Protein AF-A0A2V5LQV5-F1 (afdb_monomer_lite)

Sequence (119 aa):
MSFSQESPISAVEMMRFGRPSWLPPFGYGNGLDALFWACIAELPHSAIDGILNELREQDIPGWAAPVKTAAKARRDSTGTCADTAPYRLWVATLRFNDAENVLITVLNNSPKPRQGPTP

Foldseek 3Di:
DDDPPPPPQDLVVLVVVPADPPPDPPKDKLPDHANDKDWQDKDFPVLVVVLRVLCVVVVKIKIKDFDPPDPPPPCDPVNDPPSGGIIIMMTHPVCNVVSVVSVVVSVVPPDDPPPPDDD

pLDDT: mean 76.75, std 18.86, range [42.97, 96.88]

Organism: NCBI:txid670078

Radius of gyration: 18.75 Å; chains: 1; bounding box: 76×32×34 Å

Structure (mmCIF, N/CA/C/O backbone):
data_AF-A0A2V5LQV5-F1
#
_entry.id   AF-A0A2V5LQV5-F1
#
loop_
_atom_site.group_PDB
_atom_site.id
_atom_site.type_symbol
_atom_site.label_atom_id
_atom_site.label_alt_id
_atom_site.label_comp_id
_atom_site.label_asym_id
_atom_site.label_entity_id
_atom_site.label_seq_id
_atom_site.pdbx_PDB_ins_code
_atom_site.Cartn_x
_atom_site.Cartn_y
_atom_site.Cartn_z
_atom_site.occupancy
_atom_site.B_iso_or_equiv
_atom_site.auth_seq_id
_atom_site.auth_comp_id
_atom_site.auth_asym_id
_atom_site.auth_atom_id
_atom_site.pdbx_PDB_model_num
ATOM 1 N N . MET A 1 1 ? -40.000 22.826 5.201 1.00 43.66 1 MET A N 1
ATOM 2 C CA . MET A 1 1 ? -38.556 22.627 4.960 1.00 43.66 1 MET A CA 1
ATOM 3 C C . MET A 1 1 ? -38.274 21.156 5.207 1.00 43.66 1 MET A C 1
ATOM 5 O O . MET A 1 1 ? -38.455 20.715 6.332 1.00 43.66 1 MET A O 1
ATOM 9 N N . SER A 1 2 ? -38.003 20.383 4.152 1.00 47.72 2 SER A N 1
ATOM 10 C CA . SER A 1 2 ? -37.738 18.944 4.269 1.00 47.72 2 SER A CA 1
ATOM 11 C C . SER A 1 2 ? -36.271 18.755 4.639 1.00 47.72 2 SER A C 1
ATOM 13 O O . SER A 1 2 ? -35.400 19.188 3.887 1.00 47.72 2 SER A O 1
ATOM 15 N N . PHE A 1 3 ? -35.995 18.173 5.804 1.00 50.66 3 PHE A N 1
ATOM 16 C CA . PHE A 1 3 ? -34.647 17.752 6.164 1.00 50.66 3 PHE A CA 1
ATOM 17 C C . PHE A 1 3 ? -34.384 16.424 5.453 1.00 50.66 3 PHE A C 1
ATOM 19 O O . PHE A 1 3 ? -34.923 15.396 5.856 1.00 50.66 3 PHE A O 1
ATOM 26 N N . SER A 1 4 ? -33.588 16.441 4.382 1.00 55.09 4 SER A N 1
ATOM 27 C CA . SER A 1 4 ? -32.985 15.213 3.864 1.00 55.09 4 SER A CA 1
ATOM 28 C C . SER A 1 4 ? -32.076 14.658 4.954 1.00 55.09 4 SER A C 1
ATOM 30 O O . SER A 1 4 ? -30.971 15.151 5.165 1.00 55.09 4 SER A O 1
ATOM 32 N N . GLN A 1 5 ? -32.557 13.657 5.687 1.00 53.75 5 GLN A N 1
ATOM 33 C CA . GLN A 1 5 ? -31.692 12.796 6.477 1.00 53.75 5 GLN A CA 1
ATOM 34 C C . GLN A 1 5 ? -30.964 11.871 5.502 1.00 53.75 5 GLN A C 1
ATOM 36 O O . GLN A 1 5 ? -31.373 10.733 5.278 1.00 53.75 5 GLN A O 1
ATOM 41 N N . GLU A 1 6 ? -29.890 12.374 4.892 1.00 54.31 6 GLU A N 1
ATOM 42 C CA . GLU A 1 6 ? -28.832 11.502 4.388 1.00 54.31 6 GLU A CA 1
ATOM 43 C C . GLU A 1 6 ? -28.309 10.731 5.599 1.00 54.31 6 GLU A C 1
ATOM 45 O O . GLU A 1 6 ? -27.595 11.260 6.451 1.00 54.31 6 GLU A O 1
ATOM 50 N N . SER A 1 7 ? -28.779 9.495 5.741 1.00 58.22 7 SER A N 1
ATOM 51 C CA . SER A 1 7 ? -28.253 8.592 6.751 1.00 58.22 7 SER A CA 1
ATOM 52 C C . SER A 1 7 ? -26.799 8.321 6.373 1.00 58.22 7 SER A C 1
ATOM 54 O O . SER A 1 7 ? -26.563 7.870 5.248 1.00 58.22 7 SER A O 1
ATOM 56 N N . PRO A 1 8 ? -25.818 8.617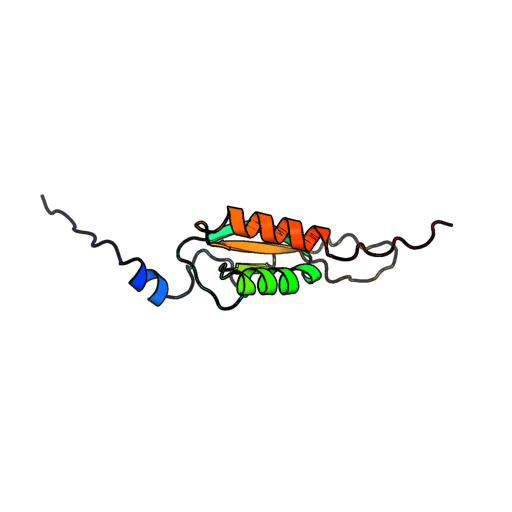 7.243 1.00 61.56 8 PRO A N 1
ATOM 57 C CA . PRO A 1 8 ? -24.438 8.293 6.940 1.00 61.56 8 PRO A CA 1
ATOM 58 C C . PRO A 1 8 ? -24.357 6.776 6.789 1.00 61.56 8 PRO A C 1
ATOM 60 O O . PRO A 1 8 ? -24.675 6.041 7.725 1.00 61.56 8 PRO A O 1
ATOM 63 N N . ILE A 1 9 ? -23.976 6.315 5.596 1.00 62.59 9 ILE A N 1
ATOM 64 C CA . ILE A 1 9 ? -23.675 4.903 5.362 1.00 62.59 9 ILE A CA 1
ATOM 65 C C . ILE A 1 9 ? -22.672 4.492 6.437 1.00 62.59 9 ILE A C 1
ATOM 67 O O . ILE A 1 9 ? -21.649 5.156 6.631 1.00 62.59 9 ILE A O 1
ATOM 71 N N . SER A 1 10 ? -22.989 3.427 7.171 1.00 64.81 10 SER A N 1
ATOM 72 C CA . SER A 1 10 ? -22.111 2.957 8.235 1.00 64.81 10 SER A CA 1
ATOM 73 C C . SER A 1 10 ? -20.744 2.611 7.646 1.00 64.81 10 SER A C 1
ATOM 75 O O . SER A 1 10 ? -20.651 1.997 6.585 1.00 64.81 10 SER A O 1
ATOM 77 N N . ALA A 1 11 ? -19.669 2.940 8.361 1.00 60.38 11 ALA A N 1
ATOM 78 C CA . ALA A 1 11 ? -18.309 2.517 8.031 1.00 60.38 11 ALA A CA 1
ATOM 79 C C . ALA A 1 11 ? -18.232 1.004 7.718 1.00 60.38 11 ALA A C 1
ATOM 81 O O . ALA A 1 11 ? -17.504 0.577 6.829 1.00 60.38 11 ALA A O 1
ATOM 82 N N . VAL A 1 12 ? -19.051 0.190 8.389 1.00 60.12 12 VAL A N 1
ATOM 83 C CA . VAL A 1 12 ? -19.146 -1.258 8.149 1.00 60.12 12 VAL A CA 1
ATOM 84 C C . VAL A 1 12 ? -19.820 -1.583 6.810 1.00 60.12 12 VAL A C 1
ATOM 86 O O . VAL A 1 12 ? -19.424 -2.531 6.136 1.00 60.12 12 VAL A O 1
ATOM 89 N N . GLU A 1 13 ? -20.820 -0.807 6.394 1.00 59.69 13 GLU A N 1
ATOM 90 C CA . GLU A 1 13 ? -21.444 -0.952 5.075 1.00 59.69 13 GLU A CA 1
ATOM 91 C C . GLU A 1 13 ? -20.508 -0.501 3.957 1.00 59.69 13 GLU A C 1
ATOM 93 O O . GLU A 1 13 ? -20.420 -1.185 2.943 1.00 59.69 13 GLU A O 1
ATOM 98 N N . MET A 1 14 ? -19.735 0.570 4.157 1.00 60.81 14 MET A N 1
ATOM 99 C CA . MET A 1 14 ? -18.708 0.986 3.196 1.00 60.81 14 MET A CA 1
ATOM 100 C C . MET A 1 14 ? -17.670 -0.113 2.932 1.00 60.81 14 MET A C 1
ATOM 102 O O . MET A 1 14 ? -17.318 -0.325 1.778 1.00 60.81 14 MET A O 1
ATOM 106 N N . MET A 1 15 ? -17.261 -0.879 3.952 1.00 63.59 15 MET A N 1
ATOM 107 C CA . MET A 1 15 ? -16.387 -2.048 3.751 1.00 63.59 15 MET A CA 1
ATOM 108 C C . MET A 1 15 ? -17.090 -3.201 3.008 1.00 63.59 15 MET A C 1
ATOM 110 O O . MET A 1 15 ? -16.437 -3.983 2.322 1.00 63.59 15 MET A O 1
ATOM 114 N N . ARG A 1 16 ? -18.424 -3.325 3.112 1.00 61.12 16 ARG A N 1
ATOM 115 C CA . ARG A 1 16 ? -19.206 -4.345 2.381 1.00 61.12 16 ARG A CA 1
ATOM 116 C C . ARG A 1 16 ? -19.393 -4.015 0.904 1.00 61.12 16 ARG A C 1
ATOM 118 O O . ARG A 1 16 ? -19.550 -4.940 0.111 1.00 61.12 16 ARG A O 1
ATOM 125 N N . PHE A 1 17 ? -19.367 -2.735 0.530 1.00 58.28 17 PHE A N 1
ATOM 126 C CA . PHE A 1 17 ? -19.432 -2.306 -0.873 1.00 58.28 17 PHE A CA 1
ATOM 127 C C . PHE A 1 17 ? -18.137 -2.589 -1.654 1.00 58.28 17 PHE A C 1
ATOM 129 O O . PHE A 1 17 ? -18.069 -2.325 -2.855 1.00 58.28 17 PH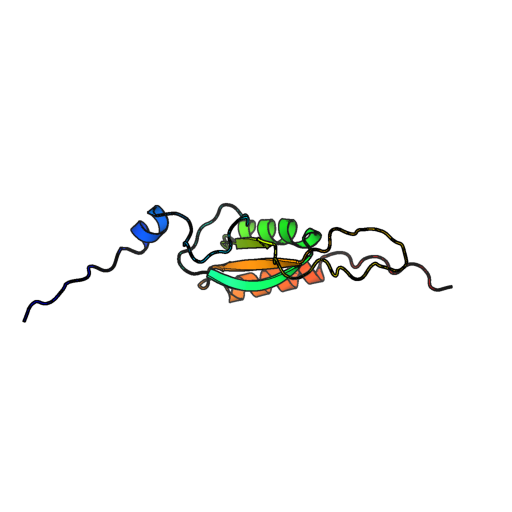E A O 1
ATOM 136 N N . GLY A 1 18 ? -17.149 -3.204 -0.999 1.00 60.72 18 GLY A N 1
ATOM 137 C CA . GLY A 1 18 ? -15.878 -3.580 -1.590 1.00 60.72 18 GLY A CA 1
ATOM 138 C C . GLY A 1 18 ? -14.903 -2.411 -1.635 1.00 60.72 18 GLY A C 1
ATOM 139 O O . GLY A 1 18 ? -15.092 -1.379 -0.994 1.00 60.72 18 GLY A O 1
ATOM 140 N N . ARG A 1 19 ? -13.829 -2.595 -2.404 1.00 65.44 19 ARG A N 1
ATOM 141 C CA . ARG A 1 19 ? -12.735 -1.626 -2.474 1.00 65.44 19 ARG A CA 1
ATOM 142 C C . ARG A 1 19 ? -13.236 -0.265 -2.960 1.00 65.44 19 ARG A C 1
ATOM 144 O O . ARG A 1 19 ? -13.990 -0.217 -3.937 1.00 65.44 19 ARG A O 1
ATOM 151 N N . PRO A 1 20 ? -12.785 0.840 -2.345 1.00 67.50 20 PRO A N 1
ATOM 152 C CA . PRO A 1 20 ? -13.233 2.164 -2.736 1.00 67.50 20 PRO A CA 1
ATOM 153 C C . PRO A 1 20 ? -12.913 2.444 -4.207 1.00 67.50 20 PRO A C 1
ATOM 155 O O . PRO A 1 20 ? -11.802 2.205 -4.683 1.00 67.50 20 PRO A O 1
ATOM 158 N N . SER A 1 21 ? -13.897 2.990 -4.923 1.00 67.88 21 SER A N 1
ATOM 159 C CA . SER A 1 21 ? -13.849 3.231 -6.373 1.00 67.88 21 SER A CA 1
ATOM 160 C C . SER A 1 21 ? -12.755 4.208 -6.821 1.00 67.88 21 SER A C 1
ATOM 162 O O . SER A 1 21 ? -12.457 4.287 -8.011 1.00 67.88 21 SER A O 1
ATOM 164 N N . TRP A 1 22 ? -12.151 4.948 -5.886 1.00 76.31 22 TRP A N 1
ATOM 165 C CA . TRP A 1 22 ? -11.057 5.884 -6.150 1.00 76.31 22 TRP A CA 1
ATOM 166 C C . TRP A 1 22 ? -9.665 5.240 -6.144 1.00 76.31 22 TRP A C 1
ATOM 168 O O . TRP A 1 22 ? -8.692 5.914 -6.491 1.00 76.31 22 TRP A O 1
ATOM 178 N N . LEU A 1 23 ? -9.525 3.971 -5.741 1.00 84.88 23 LEU A N 1
ATOM 179 C CA . LEU A 1 23 ? -8.246 3.276 -5.879 1.00 84.88 23 LEU A CA 1
ATOM 180 C C . LEU A 1 23 ? -7.934 3.039 -7.363 1.00 84.88 23 LEU A C 1
ATOM 182 O O . LEU A 1 23 ? -8.838 2.718 -8.140 1.00 84.88 23 LEU A O 1
ATOM 186 N N . PRO A 1 24 ? -6.662 3.167 -7.788 1.00 84.44 24 PRO A N 1
ATOM 187 C CA . PRO A 1 24 ? -6.322 2.949 -9.184 1.00 84.44 24 PRO A CA 1
ATOM 188 C C . PRO A 1 24 ? -6.684 1.522 -9.634 1.00 84.44 24 PRO A C 1
ATOM 190 O O . PRO A 1 24 ? -6.398 0.561 -8.907 1.00 84.44 24 PRO A O 1
ATOM 193 N N . PRO A 1 25 ? -7.272 1.360 -10.836 1.00 80.50 25 PRO A N 1
ATOM 194 C CA . PRO A 1 25 ? -7.602 0.046 -11.370 1.00 80.50 25 PRO A CA 1
ATOM 195 C C . PRO A 1 25 ? -6.329 -0.738 -11.714 1.00 80.50 25 PRO A C 1
ATOM 197 O O . PRO A 1 25 ? -5.273 -0.151 -11.953 1.00 80.50 25 PRO A O 1
ATOM 200 N N . PHE A 1 26 ? -6.456 -2.066 -11.801 1.00 83.56 26 PHE A N 1
ATOM 201 C CA . PHE A 1 26 ? -5.362 -3.003 -12.120 1.00 83.56 26 PHE A CA 1
ATOM 202 C C . PHE A 1 26 ? -4.242 -3.074 -11.073 1.00 83.56 26 PHE A C 1
ATOM 204 O O . PHE A 1 26 ? -3.168 -3.599 -11.353 1.00 83.56 26 PHE A O 1
ATOM 211 N N . GLY A 1 27 ? -4.490 -2.550 -9.873 1.00 88.19 27 GLY A N 1
ATOM 212 C CA . GLY A 1 27 ? -3.656 -2.826 -8.716 1.00 88.19 27 GLY A CA 1
ATOM 213 C C . GLY A 1 27 ? -3.983 -4.155 -8.043 1.00 88.19 27 GLY A C 1
ATOM 214 O O . GLY A 1 27 ? -4.923 -4.865 -8.416 1.00 88.19 27 GLY A O 1
ATOM 215 N N . TYR A 1 28 ? -3.211 -4.461 -7.013 1.00 92.56 28 TYR A N 1
ATOM 216 C CA . TYR A 1 28 ? -3.416 -5.583 -6.115 1.00 92.56 28 TYR A CA 1
ATOM 217 C C . TYR A 1 28 ? -3.085 -5.160 -4.685 1.00 92.56 28 TYR A C 1
ATOM 219 O O . TYR A 1 28 ? -2.349 -4.205 -4.451 1.00 92.56 28 TYR A O 1
ATOM 227 N N . GLY A 1 29 ? -3.679 -5.850 -3.718 1.00 93.00 29 GLY A N 1
ATOM 228 C CA . GLY A 1 29 ? -3.503 -5.544 -2.304 1.00 93.00 29 GLY A CA 1
ATOM 229 C C . GLY A 1 29 ? -3.055 -6.762 -1.528 1.00 93.00 29 GLY A C 1
ATOM 230 O O . GLY A 1 29 ? -3.114 -7.885 -2.028 1.00 93.00 29 GLY A O 1
ATOM 231 N N . ASN A 1 30 ? -2.665 -6.542 -0.281 1.00 94.44 30 ASN A N 1
ATOM 232 C CA . ASN A 1 30 ? -2.149 -7.578 0.612 1.00 94.44 30 ASN A CA 1
ATOM 233 C 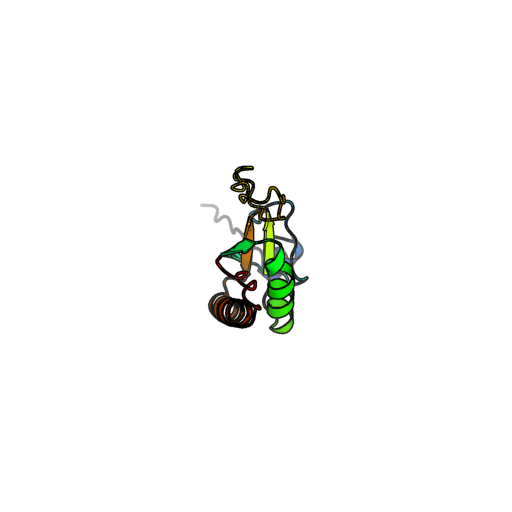C . ASN A 1 30 ? -3.238 -8.416 1.320 1.00 94.44 30 ASN A C 1
ATOM 235 O O . ASN A 1 30 ? -2.961 -9.096 2.304 1.00 94.44 30 ASN A O 1
ATOM 239 N N . GLY A 1 31 ? -4.476 -8.379 0.817 1.00 91.69 31 GLY A N 1
ATOM 240 C CA . GLY A 1 31 ? -5.621 -9.121 1.358 1.00 91.69 31 GLY A CA 1
ATOM 241 C C . GLY A 1 31 ? -6.387 -8.402 2.470 1.00 91.69 31 GLY A C 1
ATOM 242 O O . GLY A 1 31 ? -7.456 -8.869 2.851 1.00 91.69 31 GLY A O 1
ATOM 243 N N . LEU A 1 32 ? -5.884 -7.263 2.943 1.00 91.56 32 LEU A N 1
ATOM 244 C CA . LEU A 1 32 ? -6.554 -6.406 3.916 1.00 91.56 32 LEU A CA 1
ATOM 245 C C . LEU A 1 32 ? -7.269 -5.247 3.207 1.00 91.56 32 LEU A C 1
ATOM 247 O O . LEU A 1 32 ? -6.887 -4.851 2.101 1.00 91.56 32 LEU A O 1
ATOM 251 N N . ASP A 1 33 ? -8.305 -4.706 3.847 1.00 89.81 33 ASP A N 1
ATOM 252 C CA . ASP A 1 33 ? -9.110 -3.611 3.302 1.00 89.81 33 ASP A CA 1
ATOM 253 C C . ASP A 1 33 ? -9.151 -2.416 4.258 1.00 89.81 33 ASP A C 1
ATOM 255 O O . ASP A 1 33 ? -8.954 -2.549 5.468 1.00 89.81 33 ASP A O 1
ATOM 259 N N . ALA A 1 34 ? -9.399 -1.235 3.706 1.00 88.94 34 ALA A N 1
ATOM 260 C CA . ALA A 1 34 ? -9.496 0.005 4.455 1.00 88.94 34 ALA A CA 1
ATOM 261 C C . ALA A 1 34 ? -10.549 0.928 3.850 1.00 88.94 34 ALA A C 1
ATOM 263 O O . ALA A 1 34 ? -10.802 0.941 2.647 1.00 88.94 34 ALA A O 1
ATOM 264 N N . LEU A 1 35 ? -11.127 1.766 4.706 1.00 85.31 35 LEU A N 1
ATOM 265 C CA . LEU A 1 35 ? -12.085 2.783 4.279 1.00 85.31 35 LEU A CA 1
ATOM 266 C C . LEU A 1 35 ? -11.413 3.965 3.596 1.00 85.31 35 LEU A C 1
ATOM 268 O O . LEU A 1 35 ? -11.922 4.486 2.610 1.00 85.31 35 LEU A O 1
ATOM 272 N N . PHE A 1 36 ? -10.263 4.378 4.122 1.00 87.31 36 PHE A N 1
ATOM 273 C CA . PHE A 1 36 ? -9.523 5.534 3.643 1.00 87.31 36 PHE A CA 1
ATOM 274 C C . PHE A 1 36 ? -8.104 5.120 3.305 1.00 87.31 36 PHE A C 1
ATOM 276 O O . PHE A 1 36 ? -7.435 4.456 4.099 1.00 87.31 36 PHE A O 1
ATOM 283 N N . TRP A 1 37 ? -7.667 5.530 2.121 1.00 92.38 37 TRP A N 1
ATOM 284 C CA . TRP A 1 37 ? -6.378 5.176 1.555 1.00 92.38 37 TRP A CA 1
ATOM 285 C C . TRP A 1 37 ? -5.580 6.443 1.281 1.00 92.38 37 TRP A C 1
ATOM 287 O O . TRP A 1 37 ? -6.111 7.410 0.736 1.00 92.38 37 TRP A O 1
ATOM 297 N N . ALA A 1 38 ? -4.296 6.418 1.614 1.00 93.50 38 ALA A N 1
ATOM 298 C CA . ALA A 1 38 ? -3.347 7.474 1.304 1.00 93.50 38 ALA A CA 1
ATOM 299 C C . ALA A 1 38 ? -2.177 6.897 0.505 1.00 93.50 38 ALA A C 1
ATOM 301 O O . ALA A 1 38 ? -1.658 5.829 0.829 1.00 93.50 38 ALA A O 1
ATOM 302 N N . CYS A 1 39 ? -1.771 7.603 -0.548 1.00 94.19 39 CYS A N 1
ATOM 303 C CA . CYS A 1 39 ? -0.568 7.272 -1.299 1.00 94.19 39 CYS A CA 1
ATOM 304 C C . CYS A 1 39 ? 0.657 7.565 -0.430 1.00 94.19 39 CYS A C 1
ATOM 306 O O . CYS A 1 39 ? 0.789 8.682 0.066 1.00 94.19 39 CYS A O 1
ATOM 308 N N . ILE A 1 40 ? 1.549 6.588 -0.282 1.00 94.69 40 ILE A N 1
ATOM 309 C CA . ILE A 1 40 ? 2.749 6.716 0.556 1.00 94.69 40 ILE A CA 1
ATOM 310 C C . ILE A 1 40 ? 4.027 6.851 -0.276 1.00 94.69 40 ILE A C 1
ATOM 312 O O . ILE A 1 40 ? 4.895 7.648 0.061 1.00 94.69 40 ILE A O 1
ATOM 316 N N . ALA A 1 41 ? 4.148 6.112 -1.384 1.00 92.69 41 ALA A N 1
ATOM 317 C CA . ALA 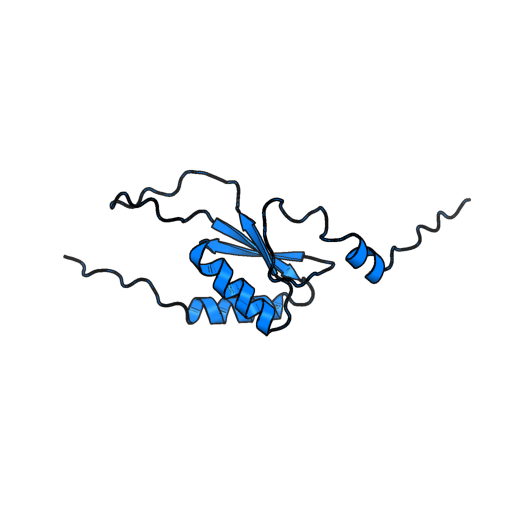A 1 41 ? 5.370 6.103 -2.185 1.00 92.69 41 ALA A CA 1
ATOM 318 C C . ALA A 1 41 ? 5.151 5.570 -3.607 1.00 92.69 41 ALA A C 1
ATOM 320 O O . ALA A 1 41 ? 4.194 4.842 -3.880 1.00 92.69 41 ALA A O 1
ATOM 321 N N . GLU A 1 42 ? 6.091 5.890 -4.497 1.00 91.88 42 GLU A N 1
ATOM 322 C CA . GLU A 1 42 ? 6.281 5.205 -5.777 1.00 91.88 42 GLU A CA 1
ATOM 323 C C . GLU A 1 42 ? 7.563 4.372 -5.718 1.00 91.88 42 GLU A C 1
ATOM 325 O O . GLU A 1 42 ? 8.612 4.859 -5.297 1.00 91.88 42 GLU A O 1
ATOM 330 N N . LEU A 1 43 ? 7.470 3.099 -6.091 1.00 89.31 43 LEU A N 1
ATOM 331 C CA . LEU A 1 43 ? 8.499 2.090 -5.849 1.00 89.31 43 LEU A CA 1
ATOM 332 C C . LEU A 1 43 ? 8.653 1.181 -7.075 1.00 89.31 43 LEU A C 1
ATOM 334 O O . LEU A 1 43 ? 7.688 0.992 -7.820 1.00 89.31 43 LEU A O 1
ATOM 338 N N . PRO A 1 44 ? 9.838 0.590 -7.305 1.00 87.00 44 PRO A N 1
ATOM 339 C CA . PRO A 1 44 ? 10.002 -0.411 -8.352 1.00 87.00 44 PRO A CA 1
ATOM 340 C C . PRO A 1 44 ? 9.175 -1.659 -8.029 1.00 87.00 44 PRO A C 1
ATOM 342 O O . PRO A 1 44 ? 9.063 -2.044 -6.864 1.00 87.00 44 PRO A O 1
ATOM 345 N N . HIS A 1 45 ? 8.662 -2.325 -9.067 1.00 85.75 45 HIS A N 1
ATOM 346 C CA . HIS A 1 45 ? 7.872 -3.554 -8.935 1.00 85.75 45 HIS A CA 1
ATOM 347 C C . HIS A 1 45 ? 8.553 -4.598 -8.034 1.00 85.75 45 HIS A C 1
ATOM 349 O O . HIS A 1 45 ? 7.914 -5.165 -7.154 1.00 85.75 45 HIS A O 1
ATOM 355 N N . SER A 1 46 ? 9.876 -4.756 -8.160 1.00 85.50 46 SER A N 1
ATOM 356 C CA . SER A 1 46 ? 10.672 -5.713 -7.381 1.00 85.50 46 SER A CA 1
ATOM 357 C C . SER A 1 46 ? 10.605 -5.529 -5.859 1.00 85.50 46 SER A C 1
ATOM 359 O O . SER A 1 46 ? 10.911 -6.465 -5.128 1.00 85.50 46 SER A O 1
ATOM 361 N N . ALA A 1 47 ? 10.270 -4.332 -5.370 1.00 88.75 47 ALA A N 1
ATOM 362 C CA . ALA A 1 47 ? 10.163 -4.048 -3.939 1.00 88.75 47 ALA A CA 1
ATOM 363 C C . ALA A 1 47 ? 8.729 -4.205 -3.406 1.00 88.75 47 ALA A C 1
ATOM 365 O O . ALA A 1 47 ? 8.541 -4.368 -2.201 1.00 88.75 47 ALA A O 1
ATOM 366 N N . ILE A 1 48 ? 7.720 -4.152 -4.283 1.00 92.00 48 ILE A N 1
ATOM 367 C CA . ILE A 1 48 ? 6.310 -4.076 -3.884 1.00 92.00 48 ILE A CA 1
ATOM 368 C C . ILE A 1 48 ? 5.876 -5.310 -3.102 1.00 92.00 48 ILE A C 1
ATOM 370 O O . ILE A 1 48 ? 5.278 -5.158 -2.041 1.00 92.00 48 ILE A O 1
ATOM 374 N N . ASP A 1 49 ? 6.192 -6.510 -3.584 1.00 92.44 49 ASP A N 1
ATOM 375 C CA . ASP A 1 49 ? 5.704 -7.744 -2.960 1.00 92.44 49 ASP A CA 1
ATOM 376 C C . ASP A 1 49 ? 6.255 -7.929 -1.543 1.00 92.44 49 ASP A C 1
ATOM 378 O O . ASP A 1 49 ? 5.510 -8.280 -0.627 1.00 92.44 49 ASP A O 1
ATOM 382 N N . GLY A 1 50 ? 7.540 -7.616 -1.339 1.00 92.56 50 GLY A N 1
ATOM 383 C CA . GLY A 1 50 ? 8.157 -7.645 -0.014 1.00 92.56 50 GLY A CA 1
ATOM 384 C C . GLY A 1 50 ? 7.501 -6.648 0.939 1.00 92.56 50 GLY A C 1
ATOM 385 O O . GLY A 1 50 ? 7.163 -6.997 2.067 1.00 92.56 50 GLY A O 1
ATOM 386 N N . ILE A 1 51 ? 7.241 -5.429 0.465 1.00 94.75 51 ILE A N 1
ATOM 387 C CA . ILE A 1 51 ? 6.603 -4.385 1.273 1.00 94.75 51 ILE A CA 1
ATOM 388 C C . ILE A 1 51 ? 5.148 -4.744 1.596 1.00 94.75 51 ILE A C 1
ATOM 390 O O . ILE A 1 51 ? 4.731 -4.612 2.742 1.00 94.75 51 ILE A O 1
ATOM 394 N N . LEU A 1 52 ? 4.370 -5.230 0.626 1.00 96.00 52 LEU A N 1
ATOM 395 C CA . LEU A 1 52 ? 2.983 -5.647 0.854 1.00 96.00 52 LEU A CA 1
ATOM 396 C C . LEU A 1 52 ? 2.889 -6.807 1.847 1.00 96.00 52 LEU A C 1
ATOM 398 O O . LEU A 1 52 ? 1.958 -6.827 2.659 1.00 96.00 52 LEU A O 1
ATOM 402 N N . ASN A 1 53 ? 3.844 -7.740 1.809 1.00 96.12 53 ASN A N 1
ATOM 403 C CA . ASN A 1 53 ? 3.921 -8.819 2.784 1.00 96.12 53 ASN A CA 1
ATOM 404 C C . ASN A 1 53 ? 4.223 -8.285 4.191 1.00 96.12 53 ASN A C 1
ATOM 406 O O . ASN A 1 53 ? 3.495 -8.605 5.120 1.00 96.12 53 ASN A O 1
ATOM 410 N N . GLU A 1 54 ? 5.221 -7.417 4.345 1.00 96.00 54 GLU A N 1
ATOM 411 C CA . GLU A 1 54 ? 5.569 -6.826 5.648 1.00 96.00 54 GLU A CA 1
ATOM 412 C C . GLU A 1 54 ? 4.440 -5.968 6.233 1.00 96.00 54 GLU A C 1
ATOM 414 O O . GLU A 1 54 ? 4.149 -6.037 7.426 1.00 96.00 54 GLU A O 1
ATOM 419 N N . LEU A 1 55 ? 3.729 -5.213 5.390 1.00 96.88 55 LEU A N 1
ATOM 420 C CA . LEU A 1 55 ? 2.525 -4.492 5.810 1.00 96.88 55 LEU A CA 1
ATOM 421 C C . LEU A 1 55 ? 1.439 -5.455 6.308 1.00 96.88 55 LEU A C 1
ATOM 423 O O . LEU A 1 55 ? 0.763 -5.163 7.291 1.00 96.88 55 LEU A O 1
ATOM 427 N N . ARG A 1 56 ? 1.281 -6.614 5.660 1.00 96.62 56 ARG A N 1
ATOM 428 C CA . ARG A 1 56 ? 0.305 -7.632 6.070 1.00 96.62 56 ARG A CA 1
ATOM 429 C C . ARG A 1 56 ? 0.658 -8.246 7.421 1.00 96.62 56 ARG A C 1
ATOM 431 O O . ARG A 1 56 ? -0.234 -8.394 8.248 1.00 96.62 56 ARG A O 1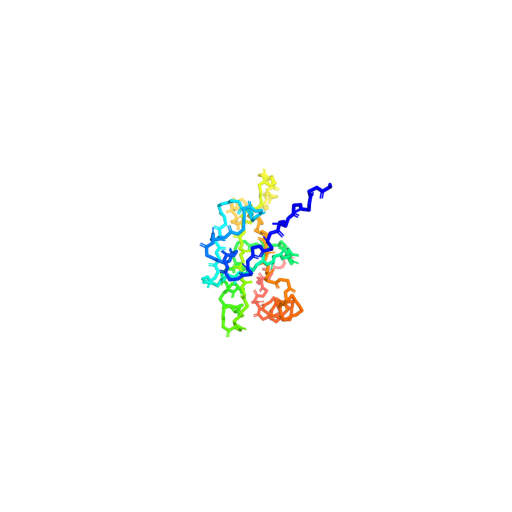
ATOM 438 N N . GLU A 1 57 ? 1.931 -8.564 7.654 1.00 96.69 57 GLU A N 1
ATOM 439 C CA . GLU A 1 57 ? 2.397 -9.109 8.940 1.00 96.69 57 GLU A CA 1
ATOM 440 C C . GLU A 1 57 ? 2.142 -8.140 10.110 1.00 96.69 57 GLU A C 1
ATOM 442 O O . GLU A 1 57 ? 1.997 -8.568 11.253 1.00 96.69 57 GLU A O 1
ATOM 447 N N . GLN A 1 58 ? 2.027 -6.838 9.830 1.00 96.31 58 GLN A N 1
ATOM 448 C CA . GLN A 1 58 ? 1.726 -5.797 10.820 1.00 96.31 58 GLN A CA 1
ATOM 449 C C . GLN A 1 58 ? 0.251 -5.360 10.847 1.00 96.31 58 GLN A C 1
ATOM 451 O O . GLN A 1 58 ? -0.091 -4.374 11.509 1.00 96.31 58 GLN A O 1
ATOM 456 N N . ASP A 1 59 ? -0.624 -6.086 10.144 1.00 96.31 59 ASP A N 1
ATOM 457 C CA . ASP A 1 59 ? -2.055 -5.786 10.014 1.00 96.31 59 ASP A CA 1
ATOM 458 C C . ASP A 1 59 ? -2.321 -4.368 9.465 1.00 96.31 59 ASP A C 1
ATOM 460 O O . ASP A 1 59 ? -3.146 -3.597 9.966 1.00 96.31 59 ASP A O 1
ATOM 464 N N . ILE A 1 60 ? -1.558 -3.987 8.437 1.00 96.62 60 ILE A N 1
ATOM 465 C CA . ILE A 1 60 ? -1.669 -2.702 7.746 1.00 96.62 60 ILE A CA 1
ATOM 466 C C . ILE A 1 60 ? -2.202 -2.942 6.328 1.00 96.62 60 ILE A C 1
ATOM 468 O O . ILE A 1 60 ? -1.519 -3.560 5.503 1.00 96.62 60 ILE A O 1
ATOM 472 N N . PRO A 1 61 ? -3.400 -2.431 5.989 1.00 95.62 61 PRO A N 1
ATOM 473 C CA . PRO A 1 61 ? -3.926 -2.532 4.636 1.00 95.62 61 PRO A CA 1
ATOM 474 C C . PRO A 1 61 ? -3.047 -1.817 3.615 1.00 95.62 61 PRO A C 1
ATOM 476 O O . PRO A 1 61 ? -2.738 -0.633 3.774 1.00 95.62 61 PRO A O 1
ATOM 479 N N . GLY A 1 62 ? -2.668 -2.548 2.565 1.00 95.31 62 GLY A N 1
ATOM 480 C CA . GLY A 1 62 ? -1.792 -2.081 1.495 1.00 95.31 62 GLY A CA 1
ATOM 481 C C . GLY A 1 62 ? -2.357 -2.391 0.109 1.00 95.31 62 GLY A C 1
ATOM 482 O O . GLY A 1 62 ? -2.879 -3.481 -0.133 1.00 95.31 62 GLY A O 1
ATOM 483 N N . TRP A 1 63 ? -2.225 -1.433 -0.808 1.00 95.06 63 TRP A N 1
ATOM 484 C CA . TRP A 1 63 ? -2.632 -1.532 -2.209 1.00 95.06 63 TRP A CA 1
ATOM 485 C C . TRP A 1 63 ? -1.547 -0.959 -3.115 1.00 95.06 63 TRP A C 1
ATOM 487 O O . TRP A 1 63 ? -1.148 0.191 -2.958 1.00 95.06 63 TRP A O 1
ATOM 497 N N . ALA A 1 64 ? -1.089 -1.729 -4.091 1.00 95.00 64 ALA A N 1
ATOM 498 C CA . ALA A 1 64 ? -0.139 -1.280 -5.094 1.00 95.00 64 ALA A CA 1
ATOM 499 C C . ALA A 1 64 ? -0.796 -1.279 -6.469 1.00 95.00 64 ALA A C 1
ATOM 501 O O . ALA A 1 64 ? -1.499 -2.217 -6.830 1.00 95.00 64 ALA A O 1
ATOM 502 N N . ALA A 1 65 ? -0.551 -0.240 -7.260 1.00 92.81 65 ALA A N 1
ATOM 503 C CA . ALA A 1 65 ? -1.035 -0.177 -8.633 1.00 92.81 65 ALA A CA 1
ATOM 504 C C . ALA A 1 65 ? 0.032 0.379 -9.580 1.00 92.81 65 ALA A C 1
ATOM 506 O O . ALA A 1 65 ? 0.785 1.273 -9.184 1.00 92.81 65 ALA A O 1
ATOM 507 N N . PRO A 1 66 ? 0.090 -0.103 -10.832 1.00 89.88 66 PRO A N 1
ATOM 508 C CA . PRO A 1 66 ? 1.063 0.382 -11.800 1.00 89.88 66 PRO A CA 1
ATOM 509 C C . PRO A 1 66 ? 0.796 1.850 -12.148 1.00 89.88 66 PRO A C 1
ATOM 511 O O . PRO A 1 66 ? -0.346 2.257 -12.396 1.00 89.88 66 PRO A O 1
ATOM 514 N N . VAL A 1 67 ? 1.852 2.660 -12.212 1.00 85.94 67 VAL A N 1
ATOM 515 C CA . VAL A 1 67 ? 1.747 4.050 -12.660 1.00 85.94 67 VAL A CA 1
ATOM 516 C C . VAL A 1 67 ? 1.796 4.075 -14.189 1.00 85.94 67 VAL A C 1
ATOM 518 O O . VAL A 1 67 ? 2.780 3.678 -14.804 1.00 85.94 67 VAL A O 1
ATOM 521 N N . LYS A 1 68 ? 0.730 4.567 -14.837 1.00 69.56 68 LYS A N 1
ATOM 522 C CA . LYS A 1 68 ? 0.619 4.607 -16.312 1.00 69.56 68 LYS A CA 1
ATOM 523 C C . LYS A 1 68 ? 1.584 5.587 -17.000 1.00 69.56 68 LYS A C 1
ATOM 525 O O . LYS A 1 68 ? 1.599 5.667 -18.229 1.00 69.56 68 LYS A O 1
ATOM 530 N N . THR A 1 69 ? 2.381 6.356 -16.260 1.00 56.88 69 THR A N 1
ATOM 531 C CA . THR A 1 69 ? 3.270 7.358 -16.852 1.00 56.88 69 THR A CA 1
ATOM 532 C C . THR A 1 69 ? 4.604 6.766 -17.293 1.00 56.88 69 THR A C 1
ATOM 534 O O . THR A 1 69 ? 5.520 6.568 -16.505 1.00 56.88 69 THR A O 1
ATOM 537 N N . ALA A 1 70 ? 4.673 6.633 -18.618 1.00 45.47 70 ALA A N 1
ATOM 538 C CA . ALA A 1 70 ? 5.834 6.659 -19.496 1.00 45.47 70 ALA A CA 1
ATOM 539 C C . ALA A 1 70 ? 6.722 5.408 -19.528 1.00 45.47 70 ALA A C 1
ATOM 541 O O . ALA A 1 70 ? 7.661 5.237 -18.757 1.00 45.47 70 ALA A O 1
ATOM 542 N N . ALA A 1 71 ? 6.532 4.657 -20.614 1.00 44.62 71 ALA A N 1
ATOM 543 C CA . ALA A 1 71 ? 7.548 3.912 -21.352 1.00 44.62 71 ALA A CA 1
ATOM 544 C C . ALA A 1 71 ? 8.731 4.810 -21.798 1.00 44.62 71 ALA A C 1
ATOM 546 O O . ALA A 1 71 ? 9.052 4.949 -22.976 1.00 44.62 71 ALA A O 1
ATOM 547 N N . LYS A 1 72 ? 9.377 5.453 -20.830 1.00 47.53 72 LYS A N 1
ATOM 548 C CA . LYS A 1 72 ? 10.702 6.052 -20.910 1.00 47.53 72 LYS A CA 1
ATOM 549 C C . LYS A 1 72 ? 11.505 5.527 -19.721 1.00 47.53 72 LYS A C 1
ATOM 551 O O . LYS A 1 72 ? 12.192 6.281 -19.040 1.00 47.53 72 LYS A O 1
ATOM 556 N N . ALA A 1 73 ? 11.410 4.216 -19.473 1.00 49.94 73 ALA A N 1
ATOM 557 C CA . ALA A 1 73 ? 12.480 3.508 -18.792 1.00 49.94 73 ALA A CA 1
ATOM 558 C C . ALA A 1 73 ? 13.762 3.921 -19.521 1.00 49.94 73 ALA A C 1
ATOM 560 O O . ALA A 1 73 ? 13.901 3.692 -20.728 1.00 49.94 73 ALA A O 1
ATOM 561 N N . ARG A 1 74 ? 14.616 4.689 -18.837 1.00 49.72 74 ARG A N 1
ATOM 562 C CA . ARG A 1 74 ? 15.940 5.022 -19.349 1.00 49.72 74 ARG A CA 1
ATOM 563 C C . ARG A 1 74 ? 16.571 3.682 -19.660 1.00 49.72 74 ARG A C 1
ATOM 565 O O . ARG A 1 74 ? 16.800 2.920 -18.738 1.00 49.72 74 ARG A O 1
ATOM 572 N N . ARG A 1 75 ? 16.779 3.398 -20.943 1.00 47.22 75 ARG A N 1
ATOM 573 C CA . ARG A 1 75 ? 17.525 2.227 -21.373 1.00 47.22 75 ARG A CA 1
ATOM 574 C C . ARG A 1 75 ? 18.886 2.337 -20.700 1.00 47.22 75 ARG A C 1
ATOM 576 O O . ARG A 1 75 ? 19.673 3.223 -21.032 1.00 47.22 75 ARG A O 1
ATOM 583 N N . ASP A 1 76 ? 19.102 1.506 -19.701 1.00 50.91 76 ASP A N 1
ATOM 584 C CA . ASP A 1 76 ? 20.387 1.252 -19.091 1.00 50.91 76 ASP A CA 1
ATOM 585 C C . ASP A 1 76 ? 21.360 0.971 -20.245 1.00 50.91 76 ASP A C 1
ATOM 587 O O . ASP A 1 76 ? 20.995 0.321 -21.233 1.00 50.91 76 ASP A O 1
ATOM 591 N N . SER A 1 77 ? 22.598 1.449 -20.154 1.00 51.75 77 SER A N 1
ATOM 592 C CA . SER A 1 77 ? 23.642 1.266 -21.177 1.00 51.75 77 SER A CA 1
ATOM 593 C C . SER A 1 77 ? 23.954 -0.208 -21.505 1.00 51.75 77 SER A C 1
ATOM 595 O O . SER A 1 77 ? 24.708 -0.485 -22.432 1.00 51.75 77 SER A O 1
ATOM 597 N N . THR A 1 78 ? 23.348 -1.150 -20.783 1.00 55.88 78 THR A N 1
ATOM 598 C CA . THR A 1 78 ? 23.438 -2.605 -20.933 1.00 55.88 78 THR A CA 1
ATOM 599 C C . THR A 1 78 ? 22.277 -3.242 -21.706 1.00 55.88 78 THR A C 1
ATOM 601 O O . THR A 1 78 ? 22.334 -4.434 -21.993 1.00 55.88 78 THR A O 1
ATOM 604 N N . GLY A 1 79 ? 21.237 -2.491 -22.091 1.00 43.28 79 GLY A N 1
ATOM 605 C CA . GLY A 1 79 ? 20.160 -2.999 -22.954 1.00 43.28 79 GLY A CA 1
ATOM 606 C C . GLY A 1 79 ? 19.202 -4.005 -22.302 1.00 43.28 79 GLY A C 1
ATOM 607 O O . GLY A 1 79 ? 18.347 -4.552 -22.998 1.00 43.28 79 GLY A O 1
ATOM 608 N N . THR A 1 80 ? 19.300 -4.227 -20.991 1.00 48.12 80 THR A N 1
ATOM 609 C CA . THR A 1 80 ? 18.358 -5.060 -20.241 1.00 48.12 80 THR A CA 1
ATOM 610 C C . THR A 1 80 ? 17.083 -4.263 -19.988 1.00 48.12 80 THR A C 1
ATOM 612 O O . THR A 1 80 ? 17.122 -3.222 -19.342 1.00 48.12 80 THR A O 1
ATOM 615 N N . CYS A 1 81 ? 15.940 -4.742 -20.480 1.00 42.97 81 CYS A N 1
ATOM 616 C CA . CYS A 1 81 ? 14.627 -4.221 -20.102 1.00 42.97 81 CYS A CA 1
ATOM 617 C C . CYS A 1 81 ? 14.332 -4.648 -18.657 1.00 42.97 81 CYS A C 1
ATOM 619 O O . CYS A 1 81 ? 13.554 -5.572 -18.432 1.00 42.97 81 CYS A O 1
ATOM 621 N N . ALA A 1 82 ? 15.019 -4.056 -17.679 1.00 49.78 82 ALA A N 1
ATOM 622 C CA . ALA A 1 82 ? 14.704 -4.287 -16.282 1.00 49.78 82 ALA A CA 1
ATOM 623 C C . ALA A 1 82 ? 13.271 -3.801 -16.041 1.00 49.78 82 ALA A C 1
ATOM 625 O O . ALA A 1 82 ? 12.911 -2.686 -16.432 1.00 49.78 82 ALA A O 1
ATOM 626 N N . ASP A 1 83 ? 12.460 -4.664 -15.440 1.00 53.09 83 ASP A N 1
ATOM 627 C CA . ASP A 1 83 ? 11.074 -4.444 -15.034 1.00 53.09 83 ASP A CA 1
ATOM 628 C C . ASP A 1 83 ? 10.995 -3.312 -13.989 1.00 53.09 83 ASP A C 1
ATOM 630 O O . ASP A 1 83 ? 10.888 -3.520 -12.784 1.00 53.09 83 ASP A O 1
ATOM 634 N N . THR A 1 84 ? 11.176 -2.081 -14.468 1.00 60.12 84 THR A N 1
ATOM 635 C CA . THR A 1 84 ? 11.384 -0.862 -13.668 1.00 60.12 84 THR A CA 1
ATOM 636 C C . THR A 1 84 ? 10.155 0.041 -13.738 1.00 60.12 84 THR A C 1
ATOM 638 O O . THR A 1 84 ? 10.239 1.236 -13.459 1.00 60.12 84 THR A O 1
ATOM 641 N N . ALA A 1 85 ? 9.010 -0.485 -14.184 1.00 66.81 85 ALA A N 1
ATOM 642 C CA . ALA A 1 85 ? 7.781 0.289 -14.184 1.00 66.81 85 ALA A CA 1
ATOM 643 C C . ALA A 1 85 ? 7.429 0.620 -12.722 1.00 66.81 85 ALA A C 1
ATOM 645 O O . ALA A 1 85 ? 7.302 -0.301 -11.908 1.00 66.81 85 ALA A O 1
ATOM 646 N N . PRO A 1 86 ? 7.325 1.910 -12.355 1.00 84.56 86 PRO A N 1
ATOM 647 C CA . PRO A 1 86 ? 7.032 2.278 -10.984 1.00 84.56 86 PRO A CA 1
ATOM 648 C C . PRO A 1 86 ? 5.590 1.899 -10.641 1.00 84.56 86 PRO A C 1
ATOM 650 O O . PRO A 1 86 ? 4.653 2.117 -11.415 1.00 84.56 86 PRO A O 1
ATOM 653 N N . TYR A 1 87 ? 5.423 1.344 -9.451 1.00 91.19 87 TYR A N 1
ATOM 654 C CA . TYR A 1 87 ? 4.143 1.105 -8.808 1.00 91.19 87 TYR A CA 1
ATOM 655 C C . TYR A 1 87 ? 3.921 2.168 -7.745 1.00 91.19 87 TYR A C 1
ATOM 657 O O . TYR A 1 87 ? 4.843 2.547 -7.026 1.00 91.19 87 TYR A O 1
ATOM 665 N N . ARG A 1 88 ? 2.682 2.629 -7.616 1.00 93.50 88 ARG A N 1
ATOM 666 C CA . ARG A 1 88 ? 2.264 3.518 -6.538 1.00 93.50 88 ARG A CA 1
ATOM 667 C C . ARG A 1 88 ? 1.655 2.692 -5.419 1.00 93.50 88 ARG A C 1
ATOM 669 O O . ARG A 1 88 ? 0.698 1.953 -5.656 1.00 93.50 88 ARG A O 1
ATOM 676 N N . LEU A 1 89 ? 2.206 2.845 -4.223 1.00 94.81 89 LEU A N 1
ATOM 677 C CA . LEU A 1 89 ? 1.756 2.189 -3.007 1.00 94.81 89 LEU A CA 1
ATOM 678 C C . LEU A 1 89 ? 0.798 3.105 -2.238 1.00 94.81 89 LEU A C 1
ATOM 680 O O . LEU A 1 89 ? 1.062 4.292 -2.037 1.00 94.81 89 LEU A O 1
ATOM 684 N N . TRP A 1 90 ? -0.305 2.522 -1.796 1.00 96.00 90 TRP A N 1
ATOM 685 C CA . TRP A 1 90 ? -1.349 3.130 -0.989 1.00 96.00 90 TRP A CA 1
ATOM 686 C C . TRP A 1 90 ? -1.537 2.317 0.282 1.00 96.00 90 TRP A C 1
ATOM 688 O O . TRP A 1 90 ? -1.468 1.089 0.252 1.00 96.00 90 TRP A O 1
ATOM 698 N N . VAL A 1 91 ? -1.807 3.002 1.387 1.00 96.31 91 VAL A N 1
ATOM 699 C CA . VAL A 1 91 ? -1.988 2.385 2.704 1.00 96.31 91 VAL A CA 1
ATOM 700 C C . VAL A 1 91 ? -3.187 2.979 3.425 1.00 96.31 91 VAL A C 1
ATOM 702 O O . VAL A 1 91 ? -3.631 4.082 3.094 1.00 96.31 91 VAL A O 1
ATOM 705 N N . ALA A 1 92 ? -3.709 2.264 4.420 1.00 94.50 92 ALA A N 1
ATOM 706 C CA . ALA A 1 92 ? -4.768 2.784 5.275 1.00 94.50 92 ALA A CA 1
ATOM 707 C C . ALA A 1 92 ? -4.331 4.093 5.952 1.00 94.50 92 ALA A C 1
ATOM 709 O O . ALA A 1 92 ? -3.329 4.122 6.665 1.00 94.50 92 ALA A O 1
ATOM 710 N N . THR A 1 93 ? -5.109 5.168 5.798 1.00 93.44 93 THR A N 1
ATOM 711 C CA . THR A 1 93 ? -4.764 6.488 6.362 1.00 93.44 93 THR A CA 1
ATOM 712 C C . THR A 1 93 ? -4.585 6.442 7.883 1.00 93.44 93 THR A C 1
ATOM 714 O O . THR A 1 93 ? -3.700 7.098 8.421 1.00 93.44 93 THR A O 1
ATOM 717 N N . LEU A 1 94 ? -5.372 5.615 8.581 1.00 93.50 94 LEU A N 1
ATOM 718 C CA . LEU A 1 94 ? -5.273 5.433 10.036 1.00 93.50 94 LEU A CA 1
ATOM 719 C C . LEU A 1 94 ? -3.967 4.762 10.489 1.00 93.50 94 LEU A C 1
ATOM 721 O O . LEU A 1 94 ? -3.617 4.857 11.660 1.00 93.50 94 LEU A O 1
ATOM 725 N N . ARG A 1 95 ? -3.260 4.081 9.582 1.00 95.25 95 ARG A N 1
ATOM 726 C CA . ARG A 1 95 ? -2.001 3.369 9.848 1.00 95.25 95 ARG A CA 1
ATOM 727 C C . ARG A 1 95 ? -0.830 3.971 9.066 1.00 95.25 95 ARG A C 1
ATOM 729 O O . ARG A 1 95 ? 0.183 3.309 8.880 1.00 95.25 95 ARG A O 1
ATOM 736 N N . PHE A 1 96 ? -0.961 5.214 8.596 1.00 94.69 96 PHE A N 1
ATOM 737 C CA . PHE A 1 96 ? 0.023 5.837 7.709 1.00 94.69 96 PHE A CA 1
ATOM 738 C C . PHE A 1 96 ? 1.423 5.914 8.337 1.00 94.69 96 PHE A C 1
ATOM 740 O O . PHE A 1 96 ? 2.380 5.447 7.731 1.00 94.69 96 PHE A O 1
ATOM 747 N N . ASN A 1 97 ? 1.535 6.411 9.574 1.00 95.94 97 ASN A N 1
ATOM 748 C CA . ASN A 1 97 ? 2.828 6.505 10.264 1.00 95.94 97 ASN A CA 1
ATOM 749 C C . ASN A 1 97 ? 3.471 5.129 10.494 1.00 95.94 97 ASN A C 1
ATOM 751 O O . ASN A 1 97 ? 4.683 4.977 10.356 1.00 95.94 97 ASN A O 1
ATOM 755 N N . ASP A 1 98 ? 2.669 4.115 10.828 1.00 96.25 98 ASP A N 1
ATOM 756 C CA . ASP A 1 98 ? 3.180 2.752 10.989 1.00 96.25 98 ASP A CA 1
ATOM 757 C C . ASP A 1 98 ? 3.704 2.224 9.651 1.00 96.25 98 ASP A C 1
ATOM 759 O O . ASP A 1 98 ? 4.803 1.679 9.583 1.00 96.25 98 ASP A O 1
ATOM 763 N N . ALA A 1 99 ? 2.957 2.456 8.568 1.00 95.69 99 ALA A N 1
ATOM 764 C CA . ALA A 1 99 ? 3.351 2.063 7.224 1.00 95.69 99 ALA A CA 1
ATOM 765 C C . ALA A 1 99 ? 4.653 2.739 6.764 1.00 95.69 99 ALA A C 1
ATOM 767 O O . ALA A 1 99 ? 5.473 2.092 6.113 1.00 95.69 99 ALA A O 1
ATOM 768 N N . GLU A 1 100 ? 4.879 4.008 7.119 1.00 95.69 100 GLU A N 1
ATOM 769 C CA . GLU A 1 100 ? 6.152 4.695 6.858 1.00 95.69 100 GLU A CA 1
ATOM 770 C C . GLU A 1 100 ? 7.319 4.009 7.574 1.00 95.69 100 GLU A C 1
ATOM 772 O O . GLU A 1 100 ? 8.364 3.771 6.963 1.00 95.69 100 GLU A O 1
ATOM 777 N N . ASN A 1 101 ? 7.136 3.614 8.836 1.00 95.44 101 ASN A N 1
ATOM 778 C CA . ASN A 1 101 ? 8.164 2.896 9.593 1.00 95.44 101 ASN A CA 1
ATOM 779 C C . ASN A 1 101 ? 8.491 1.528 8.972 1.00 95.44 101 ASN A C 1
ATOM 781 O O . ASN A 1 101 ? 9.669 1.155 8.882 1.00 95.44 101 ASN A O 1
ATOM 785 N N . VAL A 1 102 ? 7.472 0.799 8.499 1.00 94.00 102 VAL A N 1
ATOM 786 C CA . VAL A 1 102 ? 7.669 -0.450 7.742 1.00 94.00 102 VAL A CA 1
ATOM 787 C C . VAL A 1 102 ? 8.489 -0.174 6.491 1.00 94.00 102 VAL A C 1
ATOM 789 O O . VAL A 1 102 ? 9.491 -0.843 6.242 1.00 94.00 102 VAL A O 1
ATOM 792 N N . LEU A 1 103 ? 8.103 0.849 5.729 1.00 93.69 103 LEU A N 1
ATOM 793 C CA . LEU A 1 103 ? 8.748 1.185 4.470 1.00 93.69 103 LEU A CA 1
ATOM 794 C C . LEU A 1 103 ? 10.232 1.515 4.665 1.00 93.69 103 LEU A C 1
ATOM 796 O O . LEU A 1 103 ? 11.081 0.974 3.959 1.00 93.69 103 LEU A O 1
ATOM 800 N N . ILE A 1 104 ? 10.556 2.339 5.662 1.00 92.31 104 ILE A N 1
ATOM 801 C CA . ILE A 1 104 ? 11.939 2.684 6.013 1.00 92.31 104 ILE A CA 1
ATOM 802 C C . ILE A 1 104 ? 12.734 1.425 6.380 1.00 92.31 104 ILE A C 1
ATOM 804 O O . ILE A 1 104 ? 13.844 1.227 5.885 1.00 92.31 104 ILE A O 1
ATOM 808 N N . THR A 1 105 ? 12.165 0.549 7.210 1.00 90.62 105 THR A N 1
ATOM 809 C CA . THR A 1 105 ? 12.820 -0.693 7.643 1.00 90.62 105 THR A CA 1
ATOM 810 C C . THR A 1 105 ? 13.127 -1.610 6.461 1.00 90.62 105 THR A C 1
ATOM 812 O O . THR A 1 105 ? 14.262 -2.060 6.300 1.00 90.62 105 THR A O 1
ATOM 815 N N . VAL A 1 106 ? 12.144 -1.851 5.594 1.00 88.75 106 VAL A N 1
ATOM 816 C CA . VAL A 1 106 ? 12.292 -2.749 4.440 1.00 88.75 106 VAL A CA 1
ATOM 817 C C . VAL A 1 106 ? 13.291 -2.195 3.428 1.00 88.75 106 VAL A C 1
ATOM 819 O O . VAL A 1 106 ? 14.144 -2.935 2.932 1.00 88.75 106 VAL A O 1
ATOM 822 N N . LEU A 1 107 ? 13.240 -0.892 3.148 1.00 86.81 107 LEU A N 1
ATOM 823 C CA . LEU A 1 107 ? 14.161 -0.254 2.208 1.00 86.81 107 LEU A CA 1
ATOM 824 C C . LEU A 1 107 ? 15.605 -0.242 2.726 1.00 86.81 107 LEU A C 1
ATOM 826 O O . LEU A 1 107 ? 16.528 -0.418 1.934 1.00 86.81 107 LEU A O 1
ATOM 830 N N . ASN A 1 108 ? 15.807 -0.105 4.038 1.00 87.06 108 ASN A N 1
ATOM 831 C CA . ASN A 1 108 ? 17.138 -0.169 4.646 1.00 87.06 108 ASN A CA 1
ATOM 832 C C . ASN A 1 108 ? 17.706 -1.596 4.693 1.00 87.06 108 ASN A C 1
ATOM 834 O O . ASN A 1 108 ? 18.918 -1.774 4.586 1.00 87.06 108 ASN A O 1
ATOM 838 N N . ASN A 1 109 ? 16.843 -2.606 4.830 1.00 82.62 109 ASN A N 1
ATOM 839 C CA . ASN A 1 109 ? 17.244 -4.015 4.896 1.00 82.62 109 ASN A CA 1
ATOM 840 C C . ASN A 1 109 ? 17.358 -4.684 3.517 1.00 82.62 109 ASN A C 1
ATOM 842 O O . ASN A 1 109 ? 17.907 -5.781 3.403 1.00 82.62 109 ASN A O 1
ATOM 846 N N . SER A 1 110 ? 16.858 -4.039 2.462 1.00 69.50 110 SER A N 1
ATOM 847 C CA . SER A 1 110 ? 16.953 -4.556 1.099 1.00 69.50 110 SER A CA 1
ATOM 848 C C . SER A 1 110 ? 18.408 -4.498 0.612 1.00 69.50 110 SER A C 1
ATOM 850 O O . SER A 1 110 ? 19.022 -3.426 0.640 1.00 69.50 110 SER A O 1
ATOM 852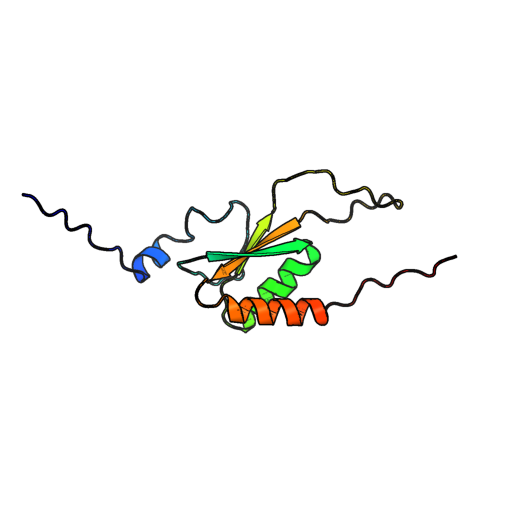 N N . PRO A 1 111 ? 19.002 -5.617 0.150 1.00 57.72 111 PRO A N 1
ATOM 853 C CA . PRO A 1 111 ? 20.388 -5.630 -0.291 1.00 57.72 111 PRO A CA 1
ATOM 854 C C . PRO A 1 111 ? 20.564 -4.683 -1.480 1.00 57.72 111 PRO A C 1
ATOM 856 O O . PRO A 1 111 ? 20.002 -4.888 -2.556 1.00 57.72 111 PRO A O 1
ATOM 859 N N . LYS A 1 112 ? 21.373 -3.637 -1.284 1.00 53.81 112 LYS A N 1
ATOM 860 C CA . LYS A 1 112 ? 21.775 -2.717 -2.350 1.00 53.81 112 LYS A CA 1
ATOM 861 C C . LYS A 1 112 ? 22.361 -3.543 -3.507 1.00 53.81 112 LYS A C 1
ATOM 863 O O . LYS A 1 112 ? 23.235 -4.377 -3.245 1.00 53.81 112 LYS A O 1
ATOM 868 N N . PRO A 1 113 ? 21.932 -3.345 -4.769 1.00 48.88 113 PRO A N 1
ATOM 869 C CA . PRO A 1 113 ? 22.549 -4.038 -5.891 1.00 48.88 113 PRO A CA 1
ATOM 870 C C . PRO A 1 113 ? 24.050 -3.748 -5.860 1.00 48.88 113 PRO A C 1
ATOM 872 O O . PRO A 1 113 ? 24.464 -2.588 -5.771 1.00 48.88 113 PRO A O 1
ATOM 875 N N . ARG A 1 114 ? 24.861 -4.815 -5.855 1.00 47.56 114 ARG A N 1
ATOM 876 C CA . ARG A 1 114 ? 26.323 -4.720 -5.895 1.00 47.56 114 ARG A CA 1
ATOM 877 C C . ARG A 1 114 ? 26.691 -3.852 -7.096 1.00 47.56 114 ARG A C 1
ATOM 879 O O . ARG A 1 114 ? 26.500 -4.273 -8.233 1.00 47.56 114 ARG A O 1
ATOM 886 N N . GLN A 1 115 ? 27.187 -2.642 -6.847 1.00 50.22 115 GLN A N 1
ATOM 887 C CA . GLN A 1 115 ? 27.841 -1.857 -7.886 1.00 50.22 115 GLN A CA 1
ATOM 888 C C . GLN A 1 115 ? 29.047 -2.684 -8.342 1.00 50.22 115 GLN A C 1
ATOM 890 O O . GLN A 1 115 ? 29.915 -3.009 -7.531 1.00 50.22 115 GLN A O 1
ATOM 895 N N . GLY A 1 116 ? 29.020 -3.139 -9.597 1.00 43.12 116 GLY A N 1
ATOM 896 C CA . GLY A 1 116 ? 30.113 -3.903 -10.195 1.00 43.12 116 GLY A CA 1
ATOM 897 C C . GLY A 1 116 ? 31.423 -3.107 -10.165 1.00 43.12 116 GLY A C 1
ATOM 898 O O . GLY A 1 116 ? 31.382 -1.883 -10.035 1.00 43.12 116 GLY A O 1
ATOM 899 N N . PRO A 1 117 ? 32.581 -3.783 -10.251 1.00 55.91 117 PRO A N 1
ATOM 900 C CA . PRO A 1 117 ? 33.872 -3.124 -10.129 1.00 55.91 117 PRO A CA 1
ATOM 901 C C . PRO A 1 117 ? 34.035 -2.089 -11.247 1.00 55.91 117 PRO A C 1
ATOM 903 O O . PRO A 1 117 ? 33.884 -2.407 -12.427 1.00 55.91 117 PRO A O 1
ATOM 906 N N . THR A 1 118 ? 34.307 -0.845 -10.858 1.00 49.44 118 THR A N 1
ATOM 907 C CA . THR A 1 118 ? 34.713 0.229 -11.769 1.00 49.44 118 THR A CA 1
ATOM 908 C C . THR A 1 118 ? 36.053 -0.155 -12.420 1.00 49.44 118 THR A C 1
ATOM 910 O O . THR A 1 118 ? 36.924 -0.636 -11.689 1.00 49.44 118 THR A O 1
ATOM 913 N N . PRO A 1 119 ? 36.215 0.001 -13.749 1.00 65.56 119 PRO A N 1
ATOM 914 C CA . PRO A 1 119 ? 37.471 -0.277 -14.451 1.00 65.56 119 PRO A CA 1
ATOM 915 C C . PRO A 1 119 ? 38.599 0.690 -14.076 1.00 65.56 119 PRO A C 1
ATOM 917 O O . PRO A 1 119 ? 38.294 1.839 -13.676 1.00 65.56 119 PRO A O 1
#

Secondary structure (DSSP, 8-state):
------PPPPHHHHHHT-S-TTSPTT-EE-S---SSEEEEEEEEHHHHHHHHHHHHHTT--EEEEE----S-----TT------PEEEEEEEGGGHHHHHHHHHHHHHHSPPP--PPP-